Protein AF-A0A957SKT3-F1 (afdb_monomer)

Structure (mmCIF, N/CA/C/O backbone):
data_AF-A0A957SKT3-F1
#
_entry.id   AF-A0A957SKT3-F1
#
loop_
_atom_site.group_PDB
_atom_site.id
_atom_site.type_symbol
_atom_site.label_atom_id
_atom_site.label_alt_id
_atom_site.label_comp_id
_atom_site.label_asym_id
_atom_site.label_entity_id
_atom_site.label_seq_id
_atom_site.pdbx_PDB_ins_code
_atom_site.Cartn_x
_atom_site.Cartn_y
_atom_site.Cartn_z
_atom_site.occupancy
_atom_site.B_iso_or_equiv
_atom_site.auth_seq_id
_atom_site.auth_comp_id
_atom_site.auth_asym_id
_atom_site.auth_atom_id
_atom_site.pdbx_PDB_model_num
ATOM 1 N N . GLU A 1 1 ? -8.300 -8.461 5.798 1.00 74.06 1 GLU A N 1
ATOM 2 C CA . GLU A 1 1 ? -9.233 -8.603 4.658 1.00 74.06 1 GLU A CA 1
ATOM 3 C C . GLU A 1 1 ? -10.659 -8.216 5.015 1.00 74.06 1 GLU A C 1
ATOM 5 O O . GLU A 1 1 ? -11.274 -7.532 4.217 1.00 74.06 1 GLU A O 1
ATOM 10 N N . GLU A 1 2 ? -11.145 -8.520 6.224 1.00 87.88 2 GLU A N 1
ATOM 11 C CA . GLU A 1 2 ? -12.431 -8.012 6.752 1.00 87.88 2 GLU A CA 1
ATOM 12 C C . GLU A 1 2 ? -12.642 -6.506 6.496 1.00 87.88 2 GLU A C 1
ATOM 14 O O . GLU A 1 2 ? -13.623 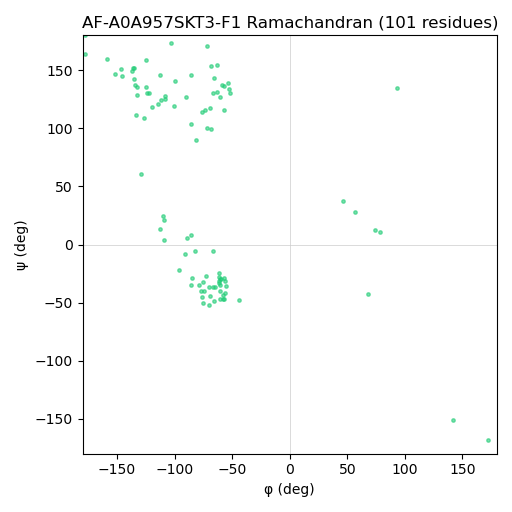-6.108 5.883 1.00 87.88 2 GLU A O 1
ATOM 19 N N . ARG A 1 3 ? -11.633 -5.673 6.795 1.00 87.88 3 ARG A N 1
ATOM 20 C CA . ARG A 1 3 ? -11.666 -4.228 6.495 1.00 87.88 3 ARG A CA 1
ATOM 21 C C . ARG A 1 3 ? -11.930 -3.895 5.021 1.00 87.88 3 ARG A C 1
ATOM 23 O O . ARG A 1 3 ? -12.552 -2.879 4.742 1.00 87.88 3 ARG A O 1
ATOM 30 N N . LEU A 1 4 ? -11.418 -4.700 4.085 1.00 89.69 4 LEU A N 1
ATOM 31 C CA . LEU A 1 4 ? -11.631 -4.488 2.651 1.00 89.69 4 LEU A CA 1
ATOM 32 C C . LEU A 1 4 ? -13.055 -4.880 2.252 1.00 89.69 4 LEU A C 1
ATOM 34 O O . LEU A 1 4 ? -13.686 -4.136 1.503 1.00 89.69 4 LEU A O 1
ATOM 38 N N . ALA A 1 5 ? -13.573 -5.976 2.810 1.00 90.44 5 ALA A N 1
ATOM 39 C CA . ALA A 1 5 ? -14.958 -6.406 2.627 1.00 90.44 5 ALA A CA 1
ATOM 40 C C . ALA A 1 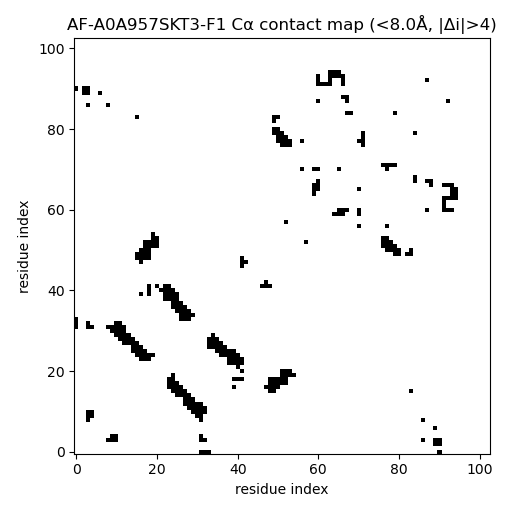5 ? -15.980 -5.373 3.142 1.00 90.44 5 ALA A C 1
ATOM 42 O O . ALA A 1 5 ? -17.018 -5.193 2.514 1.00 90.44 5 ALA A O 1
ATOM 43 N N . ASP A 1 6 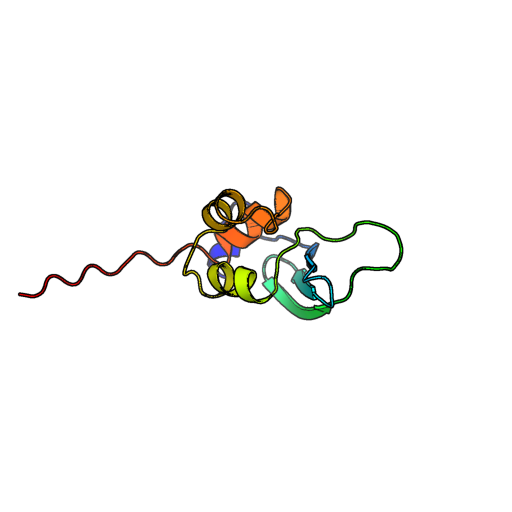? -15.651 -4.639 4.207 1.00 91.75 6 ASP A N 1
ATOM 44 C CA . ASP A 1 6 ? -16.521 -3.608 4.796 1.00 91.75 6 ASP A CA 1
ATOM 45 C C . ASP A 1 6 ? -16.331 -2.201 4.191 1.00 91.75 6 ASP A C 1
ATOM 47 O O . ASP A 1 6 ? -16.892 -1.215 4.675 1.00 91.75 6 ASP A O 1
ATOM 51 N N . SER A 1 7 ? -15.512 -2.069 3.144 1.00 92.31 7 SER A N 1
ATOM 52 C CA . SER A 1 7 ? -15.155 -0.776 2.549 1.00 92.31 7 SER A CA 1
ATOM 53 C C . SER A 1 7 ? -15.893 -0.481 1.240 1.00 92.31 7 SER A C 1
ATOM 55 O O . SER A 1 7 ? -16.528 -1.340 0.633 1.00 92.31 7 SER A O 1
ATOM 57 N N . ASN A 1 8 ? -15.710 0.734 0.718 1.00 90.12 8 ASN A N 1
ATOM 58 C CA . ASN A 1 8 ? -16.138 1.100 -0.636 1.00 90.12 8 ASN A CA 1
ATOM 59 C C . ASN A 1 8 ? -15.373 0.358 -1.756 1.00 90.12 8 ASN A C 1
ATOM 61 O O . ASN A 1 8 ? -15.707 0.528 -2.926 1.00 90.12 8 ASN A O 1
ATOM 65 N N . MET A 1 9 ? -14.353 -0.434 -1.411 1.00 91.31 9 MET A N 1
ATOM 66 C CA . MET A 1 9 ? -13.603 -1.305 -2.319 1.00 91.31 9 MET A CA 1
ATOM 67 C C . MET A 1 9 ? -13.895 -2.795 -2.063 1.00 91.31 9 MET A C 1
ATOM 69 O O . MET A 1 9 ? -13.100 -3.656 -2.445 1.00 91.31 9 MET A O 1
ATOM 73 N N . ALA A 1 10 ? -15.025 -3.116 -1.425 1.00 93.12 10 ALA A N 1
ATOM 74 C CA . ALA A 1 10 ? -15.497 -4.489 -1.286 1.00 93.12 10 ALA A CA 1
ATOM 75 C C . ALA A 1 10 ? -15.560 -5.187 -2.655 1.00 93.12 10 ALA A C 1
ATOM 77 O O . ALA A 1 10 ? -16.034 -4.618 -3.639 1.00 93.12 10 ALA A O 1
ATOM 78 N N . GLY A 1 11 ? -15.053 -6.419 -2.728 1.00 92.75 11 GLY A N 1
ATOM 79 C CA . GLY A 1 11 ? -15.000 -7.168 -3.985 1.00 92.75 11 GLY A CA 1
ATOM 80 C C . GLY A 1 11 ? -13.927 -6.695 -4.973 1.00 92.75 11 GLY A C 1
ATOM 81 O O . GLY A 1 11 ? -13.966 -7.113 -6.128 1.00 92.75 11 GLY A O 1
ATOM 82 N N . PHE A 1 12 ? -12.978 -5.841 -4.560 1.00 95.50 12 PHE A N 1
ATOM 83 C CA . PHE A 1 12 ? -11.899 -5.375 -5.436 1.00 95.50 12 PHE A CA 1
ATOM 84 C C . PHE A 1 12 ? -11.162 -6.542 -6.109 1.00 95.50 12 PHE A C 1
ATOM 86 O O . PHE A 1 12 ? -10.725 -7.488 -5.451 1.00 95.50 12 PHE A O 1
ATOM 93 N N . GLN A 1 13 ? -11.001 -6.428 -7.426 1.00 96.19 13 GLN A N 1
ATOM 94 C CA . GLN A 1 13 ? -10.255 -7.360 -8.259 1.00 96.19 13 GLN A CA 1
ATOM 95 C C . GLN A 1 13 ? -9.176 -6.589 -9.014 1.00 96.19 13 GLN A C 1
ATOM 97 O O . GLN A 1 13 ? -9.445 -5.550 -9.622 1.00 96.19 13 GLN A O 1
ATOM 102 N N . GLY A 1 14 ? -7.946 -7.089 -8.965 1.00 95.94 14 GLY A N 1
ATOM 103 C CA . GLY A 1 14 ? -6.814 -6.446 -9.614 1.00 95.94 14 GLY A CA 1
ATOM 104 C C . GLY A 1 14 ? -5.547 -6.545 -8.790 1.00 95.94 14 GLY A C 1
ATOM 105 O O . GLY A 1 14 ? -5.335 -7.496 -8.046 1.00 95.94 14 GLY A O 1
ATOM 106 N N . GLU A 1 15 ? -4.671 -5.563 -8.953 1.00 96.94 15 GLU A N 1
ATOM 107 C CA . GLU A 1 15 ? -3.329 -5.609 -8.386 1.00 96.94 15 GLU A CA 1
ATOM 108 C C . GLU A 1 15 ? -2.960 -4.278 -7.740 1.00 96.94 15 GLU A C 1
ATOM 110 O O . GLU A 1 15 ? -3.430 -3.218 -8.167 1.00 96.94 15 GLU A O 1
ATOM 115 N N . LEU A 1 16 ? -2.084 -4.357 -6.743 1.00 96.69 16 LEU A N 1
ATOM 116 C CA . LEU A 1 16 ? -1.356 -3.238 -6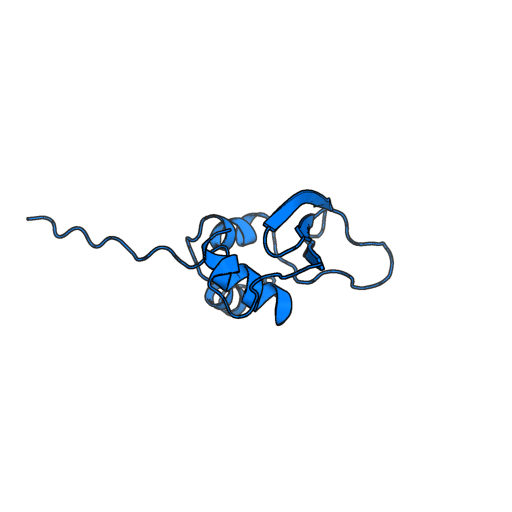.162 1.00 96.69 16 LEU A CA 1
ATOM 117 C C . LEU A 1 16 ? 0.142 -3.493 -6.346 1.00 96.69 16 LEU A C 1
ATOM 119 O O . LEU A 1 16 ? 0.665 -4.481 -5.826 1.00 96.69 16 LEU A O 1
ATOM 123 N N . LYS A 1 17 ? 0.819 -2.613 -7.088 1.00 97.38 17 LYS A N 1
ATOM 124 C CA . LYS A 1 17 ? 2.262 -2.698 -7.356 1.00 97.38 17 LYS A CA 1
ATOM 125 C C . LYS A 1 17 ? 3.007 -1.537 -6.714 1.00 97.38 17 LYS A C 1
ATOM 127 O O . LYS A 1 17 ? 2.745 -0.390 -7.055 1.00 97.38 17 LYS A O 1
ATOM 132 N N . MET A 1 18 ? 3.954 -1.836 -5.833 1.00 95.94 18 MET A N 1
ATOM 133 C CA . MET A 1 18 ? 4.857 -0.845 -5.246 1.00 95.94 18 MET A CA 1
ATOM 134 C C . MET A 1 18 ? 6.260 -1.027 -5.814 1.00 95.94 18 MET A C 1
ATOM 136 O O . MET A 1 18 ? 6.799 -2.134 -5.764 1.00 95.94 18 MET A O 1
ATOM 140 N N . ASP A 1 19 ? 6.852 0.047 -6.326 1.00 95.31 19 ASP A N 1
ATOM 141 C CA . ASP A 1 19 ? 8.251 0.087 -6.745 1.00 95.31 19 ASP A CA 1
ATOM 142 C C . ASP A 1 19 ? 9.157 0.521 -5.581 1.00 95.31 19 ASP A C 1
ATOM 144 O O . ASP A 1 19 ? 8.951 1.556 -4.950 1.00 95.31 19 ASP A O 1
ATOM 148 N N . PHE A 1 20 ? 10.180 -0.282 -5.301 1.00 94.25 20 PHE A N 1
ATOM 149 C CA . PHE A 1 20 ? 11.227 -0.021 -4.314 1.00 94.25 20 PHE A CA 1
ATOM 150 C C . PHE A 1 20 ? 12.591 0.263 -4.968 1.00 94.25 20 PHE A C 1
ATOM 152 O O . PHE A 1 20 ? 13.646 0.024 -4.368 1.00 94.25 20 PHE A O 1
ATOM 159 N N . TYR A 1 21 ? 12.578 0.736 -6.218 1.00 89.00 21 TYR A N 1
ATOM 160 C CA . TYR A 1 21 ? 13.692 1.083 -7.111 1.00 89.00 21 TYR A CA 1
ATOM 161 C C . TYR A 1 21 ? 14.539 -0.098 -7.600 1.00 89.00 21 TYR A C 1
ATOM 163 O O . TYR A 1 21 ? 14.933 -0.156 -8.762 1.00 89.00 21 TYR A O 1
ATOM 171 N N . ARG A 1 22 ? 14.875 -1.046 -6.716 1.00 86.12 22 ARG A N 1
ATOM 172 C CA . ARG A 1 22 ? 15.686 -2.247 -7.033 1.00 86.12 22 ARG A CA 1
ATOM 173 C C . ARG A 1 22 ? 14.876 -3.544 -7.029 1.00 86.12 22 ARG A C 1
ATOM 175 O O . ARG A 1 22 ? 15.421 -4.638 -7.177 1.00 86.12 22 ARG A O 1
ATOM 182 N N . GLY A 1 23 ? 13.577 -3.416 -6.836 1.00 91.12 23 GLY A N 1
ATOM 183 C CA . GLY A 1 23 ? 12.609 -4.478 -6.645 1.00 91.12 23 GLY A CA 1
ATOM 184 C C . GLY A 1 23 ? 11.286 -3.836 -6.277 1.00 91.12 23 GLY A C 1
ATOM 185 O O . GLY A 1 23 ? 11.141 -2.626 -6.372 1.00 91.12 23 GLY A O 1
ATOM 186 N N . GLY A 1 24 ? 10.335 -4.631 -5.835 1.00 93.62 24 GLY A N 1
ATOM 187 C CA . GLY A 1 24 ? 9.002 -4.145 -5.572 1.00 93.62 24 GLY A CA 1
ATOM 188 C C . GLY A 1 24 ? 8.118 -5.241 -5.024 1.00 93.62 24 GLY A C 1
ATOM 189 O O . GLY A 1 24 ? 8.537 -6.390 -4.852 1.00 93.62 24 GLY A O 1
ATOM 190 N N . LEU A 1 25 ? 6.882 -4.863 -4.760 1.00 95.19 25 LEU A N 1
ATOM 191 C CA . LEU A 1 25 ? 5.857 -5.729 -4.214 1.00 95.19 25 LEU A CA 1
ATOM 192 C C . LEU A 1 25 ? 4.676 -5.738 -5.169 1.00 95.19 25 LEU A C 1
ATOM 194 O O . LEU A 1 25 ? 4.188 -4.674 -5.542 1.00 95.19 25 LEU A O 1
ATOM 198 N N . ARG A 1 26 ? 4.190 -6.925 -5.520 1.00 96.88 26 ARG A N 1
ATOM 199 C CA . ARG A 1 26 ? 2.884 -7.101 -6.153 1.00 96.88 26 ARG A CA 1
ATOM 200 C C . ARG A 1 26 ? 1.971 -7.814 -5.170 1.00 96.88 26 ARG A C 1
ATOM 202 O O . ARG A 1 26 ? 2.289 -8.907 -4.711 1.00 96.88 26 ARG A O 1
ATOM 209 N N . MET A 1 27 ? 0.829 -7.203 -4.890 1.00 96.88 27 MET A N 1
ATOM 210 C CA . MET A 1 27 ? -0.297 -7.858 -4.233 1.00 96.88 27 MET A CA 1
ATOM 211 C C . MET A 1 27 ? -1.405 -8.060 -5.262 1.00 96.88 27 MET A C 1
ATOM 213 O O . MET A 1 27 ? -1.802 -7.099 -5.922 1.00 96.88 27 MET A O 1
ATOM 217 N N . ALA A 1 28 ? -1.871 -9.295 -5.418 1.00 97.50 28 ALA A N 1
ATOM 218 C CA . ALA A 1 28 ? -3.008 -9.627 -6.268 1.00 97.50 28 ALA A CA 1
ATOM 219 C C . ALA A 1 28 ? -4.261 -9.794 -5.412 1.00 97.50 28 ALA A C 1
ATOM 221 O O . ALA A 1 28 ? -4.194 -10.349 -4.315 1.00 97.50 28 ALA A O 1
ATOM 222 N N . PHE A 1 29 ? -5.385 -9.315 -5.934 1.00 96.62 29 PHE A N 1
ATOM 223 C CA . PHE A 1 29 ? -6.676 -9.350 -5.276 1.00 96.62 29 PHE A CA 1
ATOM 224 C C . PHE A 1 29 ? -7.709 -10.027 -6.167 1.00 96.62 29 PHE A C 1
ATOM 226 O O . PHE A 1 29 ? -7.812 -9.704 -7.355 1.00 96.62 29 PHE A O 1
ATOM 233 N N . ASP A 1 30 ? -8.500 -10.912 -5.573 1.00 96.19 30 ASP A N 1
ATOM 234 C CA . ASP A 1 30 ? -9.683 -11.497 -6.191 1.00 96.19 30 ASP A CA 1
ATOM 235 C C . ASP A 1 30 ? -10.856 -11.430 -5.215 1.00 96.19 30 ASP A C 1
ATOM 237 O O . ASP A 1 30 ? -10.720 -11.794 -4.048 1.00 96.19 30 ASP A O 1
ATOM 241 N N . ALA A 1 31 ? -11.989 -10.898 -5.676 1.00 93.44 31 ALA A N 1
ATOM 242 C CA . ALA A 1 31 ? -13.190 -10.684 -4.866 1.00 93.44 31 ALA A CA 1
ATOM 243 C C . ALA A 1 31 ? -12.931 -10.034 -3.481 1.00 93.44 31 ALA A C 1
ATOM 245 O O . ALA A 1 31 ? -13.590 -10.358 -2.495 1.00 93.44 31 ALA A O 1
ATOM 246 N N . GLY A 1 32 ? -11.991 -9.083 -3.395 1.00 91.38 32 GLY A N 1
ATOM 247 C CA . GLY A 1 32 ? -11.653 -8.385 -2.149 1.00 91.38 32 GLY A CA 1
ATOM 248 C C . GLY A 1 32 ? -10.756 -9.172 -1.184 1.00 91.38 32 GLY A C 1
ATOM 249 O O . GLY A 1 32 ? -10.571 -8.739 -0.047 1.00 91.38 32 GLY A O 1
ATOM 250 N N . GLN A 1 33 ? -10.182 -10.294 -1.617 1.00 91.00 33 GLN A N 1
ATOM 251 C CA . GLN A 1 33 ? -9.181 -11.063 -0.874 1.00 91.00 33 GLN A CA 1
ATOM 252 C C . GLN A 1 33 ? -7.826 -10.998 -1.567 1.00 91.00 33 GLN A C 1
ATOM 254 O O . GLN A 1 33 ? -7.753 -10.959 -2.791 1.00 91.00 33 GLN A O 1
ATOM 259 N N . ILE A 1 34 ? -6.750 -10.993 -0.788 1.00 94.38 34 ILE A N 1
ATOM 260 C CA . ILE A 1 34 ? -5.380 -11.080 -1.276 1.00 94.38 34 ILE A CA 1
ATOM 261 C C . ILE A 1 34 ? -5.113 -12.533 -1.664 1.00 94.38 34 ILE A C 1
ATOM 263 O O . ILE A 1 34 ? -5.048 -13.423 -0.821 1.00 94.38 34 ILE A O 1
ATOM 267 N N . THR A 1 35 ? -4.911 -12.774 -2.954 1.00 96.62 35 THR A N 1
ATOM 268 C CA . THR A 1 35 ? -4.628 -14.112 -3.490 1.00 96.62 35 THR A CA 1
ATOM 269 C C . THR A 1 35 ? -3.141 -14.374 -3.680 1.00 96.62 35 THR A C 1
ATOM 271 O O . THR A 1 35 ? -2.720 -15.528 -3.702 1.00 96.62 35 THR A O 1
ATOM 274 N N . ALA A 1 36 ? -2.326 -13.321 -3.792 1.00 97.06 36 ALA A N 1
ATOM 275 C CA . ALA A 1 3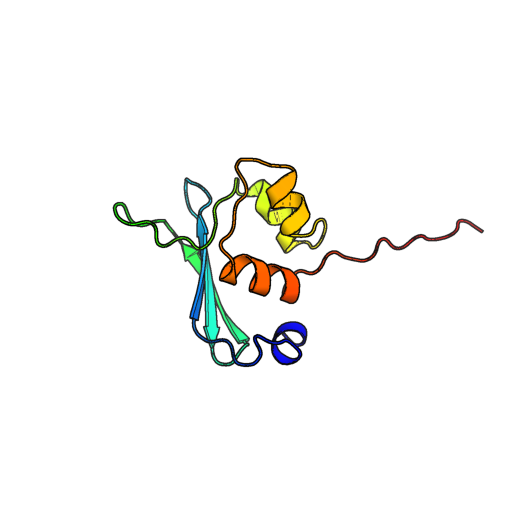6 ? -0.877 -13.447 -3.888 1.00 97.06 36 ALA A CA 1
ATOM 276 C C . ALA A 1 36 ? -0.161 -12.213 -3.334 1.00 97.06 36 ALA A C 1
ATOM 278 O O . ALA A 1 36 ? -0.630 -11.083 -3.486 1.00 97.06 36 ALA A O 1
ATOM 279 N N . VAL A 1 37 ? 1.013 -12.445 -2.746 1.00 96.56 37 VAL A N 1
ATOM 280 C CA . VAL A 1 37 ? 1.968 -11.412 -2.337 1.00 96.56 37 VAL A CA 1
ATOM 281 C C . VAL A 1 37 ? 3.346 -11.851 -2.809 1.00 96.56 37 VAL A C 1
ATOM 283 O O . VAL A 1 37 ? 3.886 -12.843 -2.326 1.00 96.56 37 VAL A O 1
ATOM 286 N N . GLU A 1 38 ? 3.904 -11.137 -3.779 1.00 96.75 38 GLU A N 1
ATOM 287 C CA . GLU A 1 38 ? 5.082 -11.591 -4.514 1.00 96.75 38 GLU A CA 1
ATOM 288 C C . GLU A 1 38 ? 6.099 -10.470 -4.698 1.00 96.75 38 GLU A C 1
ATOM 290 O O . GLU A 1 38 ? 5.758 -9.286 -4.800 1.00 96.75 38 GLU A O 1
ATOM 295 N N . ALA A 1 39 ? 7.369 -10.865 -4.798 1.00 95.38 39 ALA A N 1
ATOM 296 C CA . ALA A 1 39 ? 8.405 -9.966 -5.268 1.00 95.38 39 ALA A CA 1
ATOM 297 C C . ALA A 1 39 ? 8.106 -9.569 -6.718 1.00 95.38 39 ALA A C 1
ATOM 299 O O . ALA A 1 39 ? 7.862 -10.411 -7.581 1.00 95.38 39 ALA A O 1
ATOM 300 N N . TRP A 1 40 ? 8.166 -8.274 -6.988 1.00 93.88 40 TRP A N 1
ATOM 301 C CA . TRP A 1 40 ? 7.936 -7.703 -8.305 1.00 93.88 40 TRP A CA 1
ATOM 302 C C . TRP A 1 40 ? 9.128 -6.847 -8.722 1.00 93.88 40 TRP A C 1
ATOM 304 O O . TRP A 1 40 ? 9.925 -6.414 -7.891 1.00 93.88 40 TRP A O 1
ATOM 314 N N . LYS A 1 41 ? 9.285 -6.623 -10.025 1.00 89.62 41 LYS A N 1
ATOM 315 C CA . LYS A 1 41 ? 10.259 -5.675 -10.563 1.00 89.62 41 LYS A CA 1
ATOM 316 C C . LYS A 1 41 ? 9.573 -4.800 -11.604 1.00 89.62 41 LYS A C 1
ATOM 318 O O . LYS A 1 41 ? 8.854 -5.357 -12.442 1.00 89.62 41 LYS A O 1
ATOM 323 N N . PRO A 1 42 ? 9.804 -3.478 -11.582 1.00 83.56 42 PRO A N 1
ATOM 324 C CA . PRO A 1 42 ? 9.301 -2.606 -12.626 1.00 83.56 42 PRO A CA 1
ATOM 325 C C . PRO A 1 42 ? 9.847 -3.056 -13.991 1.00 83.56 42 PRO A C 1
ATOM 327 O O . PRO A 1 42 ? 11.019 -3.442 -14.092 1.00 83.56 42 PRO A O 1
ATOM 330 N N . PRO A 1 43 ? 9.008 -3.072 -15.041 1.00 82.81 43 PRO A N 1
ATOM 331 C CA . PRO A 1 43 ? 9.475 -3.360 -16.388 1.00 82.81 43 PRO A CA 1
ATOM 332 C C . PRO A 1 43 ? 10.463 -2.281 -16.844 1.00 82.81 43 PRO A C 1
ATOM 334 O O . PRO A 1 43 ? 10.405 -1.137 -16.405 1.00 82.81 43 PRO A O 1
ATOM 337 N N . THR A 1 44 ? 11.361 -2.631 -17.767 1.00 78.88 44 THR A N 1
ATOM 338 C CA . THR A 1 44 ? 12.360 -1.688 -18.305 1.00 78.88 44 THR A CA 1
ATOM 339 C C . THR A 1 44 ? 11.720 -0.495 -19.027 1.00 78.88 44 THR A C 1
ATOM 341 O O . THR A 1 44 ? 12.330 0.567 -19.110 1.00 78.88 44 THR A O 1
ATOM 344 N N . TYR A 1 45 ? 10.495 -0.663 -19.534 1.00 75.25 45 TYR A N 1
ATOM 345 C CA . TYR A 1 45 ? 9.717 0.375 -20.204 1.00 75.25 45 TYR A CA 1
ATOM 346 C C . TYR A 1 45 ? 8.271 0.381 -19.700 1.00 75.25 45 TYR A C 1
ATOM 348 O O . TYR A 1 45 ? 7.644 -0.675 -19.592 1.00 75.25 45 TYR A O 1
ATOM 356 N N . GLY A 1 46 ? 7.745 1.587 -19.468 1.00 67.62 46 GLY A N 1
ATOM 357 C CA . GLY A 1 46 ? 6.394 1.833 -18.963 1.00 67.62 46 GLY A CA 1
ATOM 358 C C . GLY A 1 46 ? 6.348 1.961 -17.439 1.00 67.62 46 GLY A C 1
ATOM 359 O O . GLY A 1 46 ? 6.948 1.159 -16.727 1.00 67.62 46 GLY A O 1
ATOM 360 N N . ASP A 1 47 ? 5.623 2.964 -16.943 1.00 71.25 47 ASP A N 1
ATOM 361 C CA . ASP A 1 47 ? 5.285 3.045 -15.522 1.00 71.25 47 ASP A CA 1
ATOM 362 C C . ASP A 1 47 ? 4.019 2.223 -15.274 1.00 71.25 47 ASP A C 1
ATOM 364 O O . ASP A 1 47 ? 2.916 2.604 -15.659 1.00 71.25 47 ASP A O 1
ATOM 368 N N . ASN A 1 48 ? 4.216 1.045 -14.690 1.00 86.00 48 ASN A N 1
ATOM 369 C CA . ASN A 1 48 ? 3.143 0.137 -14.288 1.00 86.00 48 ASN A CA 1
ATOM 370 C C . ASN A 1 48 ? 3.057 0.018 -12.760 1.00 86.00 48 ASN A C 1
ATOM 372 O O . ASN A 1 48 ? 2.445 -0.929 -12.256 1.00 86.00 48 ASN A O 1
ATOM 376 N N . SER A 1 49 ? 3.725 0.917 -12.031 1.00 94.25 49 SER A N 1
ATOM 377 C CA . SER A 1 49 ? 3.664 0.963 -10.578 1.00 94.25 49 SER A CA 1
ATOM 378 C C . SER A 1 49 ? 2.456 1.783 -10.130 1.00 94.25 49 SER A C 1
ATOM 380 O O . SER A 1 49 ? 2.040 2.743 -10.774 1.00 94.25 49 SER A O 1
ATOM 382 N N . ASP A 1 50 ? 1.850 1.383 -9.019 1.00 96.44 50 ASP A N 1
ATOM 383 C CA . ASP A 1 50 ? 0.795 2.166 -8.383 1.00 96.44 50 ASP A CA 1
ATOM 384 C C . ASP A 1 50 ? 1.336 3.138 -7.335 1.00 96.44 50 ASP A C 1
ATOM 386 O O . ASP A 1 50 ? 0.592 3.965 -6.803 1.00 96.44 50 ASP A O 1
ATOM 390 N N . GLY A 1 51 ? 2.621 3.023 -7.029 1.00 95.75 51 GLY A N 1
ATOM 391 C CA . GLY A 1 51 ? 3.339 3.855 -6.092 1.00 95.75 51 GLY A CA 1
ATOM 392 C C . GLY A 1 51 ? 4.805 3.466 -6.031 1.00 95.75 51 GLY A C 1
ATOM 393 O O . GLY A 1 51 ? 5.191 2.364 -6.433 1.00 95.75 51 GLY A O 1
ATOM 394 N N . GLY A 1 52 ? 5.606 4.362 -5.475 1.00 95.44 52 GLY A N 1
ATOM 395 C CA . GLY A 1 52 ? 7.029 4.167 -5.271 1.00 95.44 52 GLY A CA 1
ATOM 396 C C . GLY A 1 52 ? 7.444 4.624 -3.884 1.00 95.44 52 GLY A C 1
ATOM 397 O O . GLY A 1 52 ? 6.926 5.613 -3.365 1.00 95.44 52 GLY A O 1
ATOM 398 N N . SER A 1 53 ? 8.367 3.894 -3.267 1.00 94.94 53 SER A N 1
ATOM 399 C CA . SER A 1 53 ? 9.036 4.360 -2.057 1.00 94.94 53 SER A CA 1
ATOM 400 C C . SER A 1 53 ? 10.368 3.657 -1.831 1.00 94.94 53 SER A C 1
ATOM 402 O O . SER A 1 53 ? 10.550 2.512 -2.239 1.00 94.94 53 SER A O 1
ATOM 404 N N . PRO A 1 54 ? 11.277 4.233 -1.034 1.00 94.44 54 PRO A N 1
ATOM 405 C CA . PRO A 1 54 ? 12.318 3.444 -0.397 1.00 94.44 54 PRO A CA 1
ATOM 406 C C . PRO A 1 54 ? 11.689 2.267 0.379 1.00 94.44 54 PRO A C 1
ATOM 408 O O . PRO A 1 54 ? 10.669 2.460 1.053 1.00 94.44 54 PRO A O 1
ATOM 411 N N . PRO A 1 55 ? 12.274 1.056 0.334 1.00 91.06 55 PRO A N 1
ATOM 412 C CA . PRO A 1 55 ? 11.647 -0.150 0.886 1.00 91.06 55 PRO A CA 1
ATOM 413 C C . PRO A 1 55 ? 11.377 -0.052 2.393 1.00 91.06 55 PRO A C 1
ATOM 415 O O . PRO A 1 55 ? 10.361 -0.539 2.880 1.00 91.06 55 PRO A O 1
ATOM 418 N N . LEU A 1 56 ? 12.255 0.627 3.138 1.00 93.12 56 LEU A N 1
ATOM 419 C CA . LEU A 1 56 ? 12.089 0.813 4.582 1.00 93.12 56 LEU A CA 1
ATOM 420 C C . LEU A 1 56 ? 10.973 1.806 4.930 1.00 93.12 56 LEU A C 1
ATOM 422 O O . LEU A 1 56 ? 10.356 1.668 5.981 1.00 93.12 56 LEU A O 1
ATOM 426 N N . LEU A 1 57 ? 10.670 2.771 4.052 1.00 94.69 57 LEU A N 1
ATOM 427 C CA . LEU A 1 57 ? 9.569 3.705 4.293 1.00 94.69 57 LEU A CA 1
ATOM 428 C C . LEU A 1 57 ? 8.212 3.004 4.185 1.00 94.69 57 LEU A C 1
ATOM 430 O O . LEU A 1 57 ? 7.324 3.264 4.996 1.00 94.69 57 LEU A O 1
ATOM 434 N N . PHE A 1 58 ? 8.068 2.051 3.262 1.00 94.88 58 PHE A N 1
ATOM 435 C CA . PHE A 1 58 ? 6.835 1.276 3.120 1.00 94.88 58 PHE A CA 1
ATOM 436 C C . PHE A 1 58 ? 6.466 0.490 4.388 1.00 94.88 58 PHE A C 1
ATOM 438 O O . PHE A 1 58 ? 5.282 0.330 4.688 1.00 94.88 58 PHE A O 1
ATOM 445 N N . LEU A 1 59 ? 7.458 0.069 5.185 1.00 94.06 59 LEU A N 1
ATOM 446 C CA . LEU A 1 59 ? 7.218 -0.646 6.442 1.00 94.06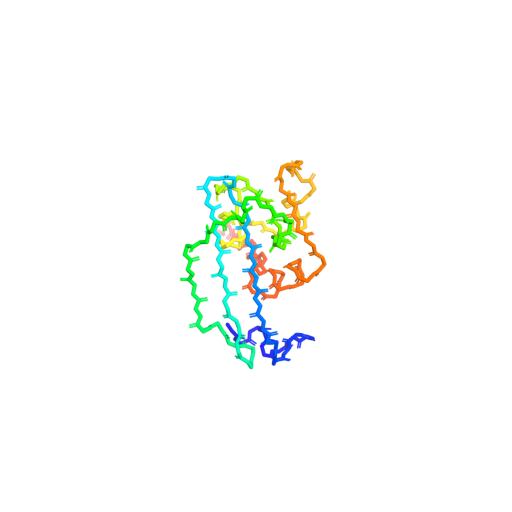 59 LEU A CA 1
ATOM 447 C C . LEU A 1 59 ? 6.407 0.177 7.449 1.00 94.06 59 LEU A C 1
ATOM 449 O O . LEU A 1 59 ? 5.647 -0.404 8.218 1.00 94.06 59 LEU A O 1
ATOM 453 N N . HIS A 1 60 ? 6.504 1.510 7.430 1.00 94.88 60 HIS A N 1
ATOM 454 C CA . HIS A 1 60 ? 5.695 2.351 8.314 1.00 94.88 60 HIS A CA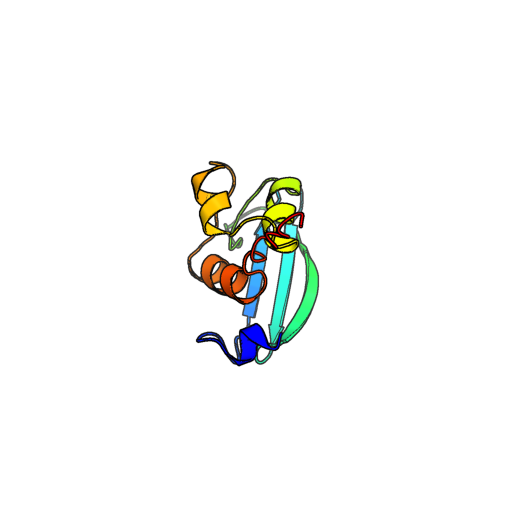 1
ATOM 455 C C . HIS A 1 60 ? 4.197 2.244 8.009 1.00 94.88 60 HIS A C 1
ATOM 457 O O . HIS A 1 60 ? 3.398 2.247 8.944 1.00 94.88 60 HIS A O 1
ATOM 463 N N . VAL A 1 61 ? 3.825 2.116 6.730 1.00 95.44 61 VAL A N 1
ATOM 464 C CA . VAL A 1 61 ? 2.432 1.885 6.320 1.00 95.44 61 VAL A CA 1
ATOM 465 C C . VAL A 1 61 ? 2.045 0.443 6.601 1.00 95.44 61 VAL A C 1
ATOM 467 O O . VAL A 1 61 ? 1.051 0.208 7.271 1.00 95.44 61 VAL A O 1
ATOM 470 N N . LEU A 1 62 ? 2.857 -0.524 6.161 1.00 94.00 62 LEU A N 1
ATOM 471 C CA . LEU A 1 62 ? 2.565 -1.953 6.308 1.00 94.00 62 LEU A CA 1
ATOM 472 C C . LEU A 1 62 ? 2.332 -2.359 7.771 1.00 94.00 62 LEU A C 1
ATOM 474 O O . LEU A 1 62 ? 1.408 -3.108 8.076 1.00 94.00 62 LEU A O 1
ATOM 478 N N . LEU A 1 63 ? 3.151 -1.831 8.683 1.00 93.62 63 LEU A N 1
ATOM 479 C CA . LEU A 1 63 ? 3.044 -2.076 10.123 1.00 93.62 63 LEU A CA 1
ATOM 480 C C . LEU A 1 63 ? 2.060 -1.124 10.819 1.00 93.62 63 LEU A C 1
ATOM 482 O O . LEU A 1 63 ? 1.988 -1.113 12.046 1.00 93.62 63 LEU A O 1
ATOM 486 N N . SER A 1 64 ? 1.306 -0.327 10.054 1.00 93.81 64 SER A N 1
ATOM 487 C CA . SER A 1 64 ? 0.291 0.606 10.558 1.00 93.81 64 SER A CA 1
ATOM 488 C C . SER A 1 64 ? 0.837 1.628 11.571 1.00 93.81 64 SER A C 1
ATOM 490 O O . SER A 1 6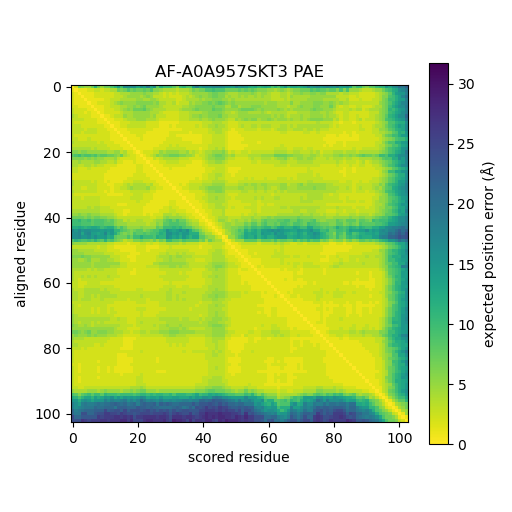4 ? 0.106 2.114 12.433 1.00 93.81 64 SER A O 1
ATOM 492 N N . TYR A 1 65 ? 2.129 1.966 11.473 1.00 93.31 65 TYR A N 1
ATOM 493 C CA . TYR A 1 65 ? 2.791 2.963 12.320 1.00 93.31 65 TYR A CA 1
ATOM 494 C C . TYR A 1 65 ? 2.492 4.396 11.864 1.00 93.31 65 TYR A C 1
ATOM 496 O O . TYR A 1 65 ? 2.380 5.302 12.687 1.00 93.31 65 TYR A O 1
ATOM 504 N N . ARG A 1 66 ? 2.368 4.610 10.550 1.00 93.75 66 ARG A N 1
ATOM 505 C CA . ARG A 1 66 ? 1.915 5.869 9.943 1.00 93.75 66 ARG A CA 1
ATOM 506 C C . ARG A 1 66 ? 0.943 5.578 8.817 1.00 93.75 66 ARG A C 1
ATOM 508 O O . ARG A 1 66 ? 1.062 4.570 8.125 1.00 93.75 66 ARG A O 1
ATOM 515 N N . SER A 1 67 ? 0.008 6.491 8.609 1.00 95.25 67 SER A N 1
ATOM 516 C CA . SER A 1 67 ? -0.880 6.438 7.457 1.00 95.25 67 SER A CA 1
ATOM 517 C C . SER A 1 67 ? -0.120 6.710 6.157 1.00 95.25 67 SER A C 1
ATOM 519 O O . SER A 1 67 ? 0.874 7.439 6.125 1.00 95.25 67 SER A O 1
ATOM 521 N N . VAL A 1 68 ? -0.640 6.177 5.051 1.00 96.56 68 VAL A N 1
ATOM 522 C CA . VAL A 1 68 ? -0.113 6.453 3.706 1.00 96.56 68 VAL A CA 1
ATOM 523 C C . VAL A 1 68 ? -0.095 7.955 3.378 1.00 96.56 68 VAL A C 1
ATOM 525 O O . VAL A 1 68 ? 0.803 8.418 2.686 1.00 96.56 68 VAL A O 1
ATOM 528 N N . ASP A 1 69 ? -1.038 8.737 3.918 1.00 95.94 69 ASP A N 1
ATOM 529 C CA . ASP A 1 69 ? -1.106 10.186 3.687 1.00 95.94 69 ASP A CA 1
ATOM 530 C C . ASP A 1 69 ? -0.054 10.976 4.453 1.00 95.94 69 ASP A C 1
ATOM 532 O O . ASP A 1 69 ? 0.379 12.028 3.992 1.00 95.94 69 ASP A O 1
ATOM 536 N N . GLU A 1 70 ? 0.333 10.508 5.638 1.00 95.62 70 GLU A N 1
ATOM 537 C CA . GLU A 1 70 ? 1.454 11.098 6.364 1.00 95.62 70 GLU A CA 1
ATOM 538 C C . GLU A 1 70 ? 2.760 10.799 5.638 1.00 95.62 70 GLU A C 1
ATOM 540 O O . GLU A 1 70 ? 3.571 11.703 5.464 1.00 95.62 70 GLU A O 1
ATOM 545 N N . MET A 1 71 ? 2.950 9.560 5.174 1.00 96.56 71 MET A N 1
ATOM 546 C CA . MET A 1 71 ? 4.168 9.167 4.462 1.00 96.56 71 MET A CA 1
ATOM 547 C C . MET A 1 71 ? 4.372 9.982 3.183 1.00 96.56 71 MET A C 1
ATOM 549 O O . MET A 1 71 ? 5.445 10.543 2.990 1.00 96.56 71 MET A O 1
ATOM 553 N N . ASP A 1 72 ? 3.320 10.122 2.380 1.00 93.88 72 ASP A N 1
ATOM 554 C CA . ASP A 1 72 ? 3.294 10.910 1.141 1.00 93.88 72 ASP A CA 1
ATOM 555 C C . ASP A 1 72 ? 3.569 12.413 1.355 1.00 93.88 72 ASP A C 1
ATOM 557 O O . ASP A 1 72 ? 4.117 13.081 0.486 1.00 93.88 72 ASP A O 1
ATOM 561 N N . LYS A 1 73 ? 3.241 12.963 2.533 1.00 94.62 73 LYS A N 1
ATOM 562 C CA . LYS A 1 73 ? 3.550 14.363 2.884 1.00 94.62 73 LYS A CA 1
ATOM 563 C C . LYS A 1 73 ? 4.947 14.549 3.469 1.00 94.62 73 LYS A C 1
ATOM 565 O O . LYS A 1 73 ? 5.541 15.611 3.300 1.00 94.62 73 LYS A O 1
ATOM 570 N N . LEU A 1 74 ? 5.430 13.569 4.232 1.00 95.12 74 LEU A N 1
ATOM 571 C CA . LEU A 1 74 ? 6.689 13.660 4.976 1.00 95.12 74 LEU A CA 1
ATOM 572 C C . LEU A 1 74 ? 7.906 13.299 4.123 1.00 95.12 74 LEU A C 1
ATOM 574 O O . LEU A 1 74 ? 9.000 13.792 4.393 1.00 95.12 74 LEU A O 1
ATOM 578 N N . PHE A 1 75 ? 7.730 12.441 3.118 1.00 95.38 75 PHE A N 1
ATOM 579 C CA . PHE A 1 75 ? 8.826 11.895 2.330 1.00 95.38 75 PHE A CA 1
ATOM 580 C C . PHE A 1 75 ? 8.572 12.124 0.835 1.00 95.38 75 PHE A C 1
ATOM 582 O O . PHE A 1 75 ? 7.725 11.441 0.270 1.00 95.38 75 PHE A O 1
ATOM 5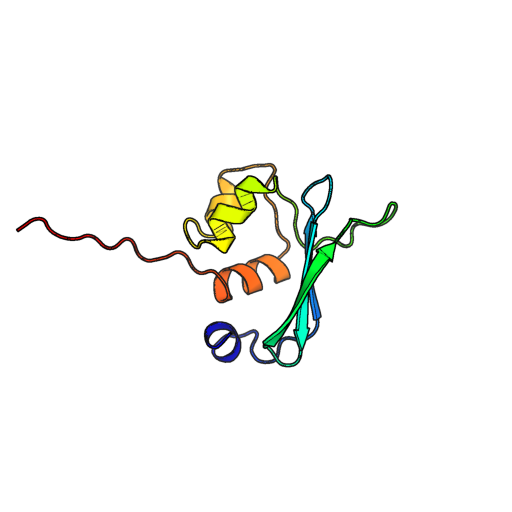89 N N . PRO A 1 76 ? 9.327 13.020 0.169 1.00 92.50 76 PRO A N 1
ATOM 590 C CA . PRO A 1 76 ? 9.168 13.297 -1.266 1.00 92.50 76 PRO A CA 1
ATOM 591 C C . PRO A 1 76 ? 9.309 12.062 -2.166 1.00 92.50 76 PRO A C 1
ATOM 593 O O . PRO A 1 76 ? 8.708 11.993 -3.232 1.00 92.50 76 PRO A O 1
ATOM 596 N N . ASP A 1 77 ? 10.098 11.087 -1.717 1.00 93.06 77 ASP A N 1
ATOM 597 C CA . ASP A 1 77 ? 10.354 9.835 -2.429 1.00 93.06 77 ASP A CA 1
ATOM 598 C C . ASP A 1 77 ? 9.254 8.781 -2.211 1.00 93.06 77 ASP A C 1
ATOM 600 O O . ASP A 1 77 ? 9.300 7.716 -2.823 1.00 93.06 77 ASP A O 1
ATOM 604 N N . PHE A 1 78 ? 8.280 9.048 -1.335 1.00 96.75 78 PHE A N 1
ATOM 605 C CA . PHE A 1 78 ? 7.118 8.196 -1.109 1.00 96.75 78 PHE A CA 1
ATOM 606 C C . PHE A 1 78 ? 5.918 8.771 -1.857 1.00 96.75 78 PHE A C 1
ATOM 608 O O . PHE A 1 78 ? 5.456 9.864 -1.547 1.00 96.75 78 PHE A O 1
ATOM 615 N N . TRP A 1 79 ? 5.366 8.012 -2.797 1.00 95.94 79 TRP A N 1
ATOM 616 C CA . TRP A 1 79 ? 4.186 8.427 -3.547 1.00 95.94 79 TRP A CA 1
ATOM 617 C C . TRP A 1 79 ? 3.307 7.228 -3.892 1.00 95.94 79 TRP A C 1
ATOM 619 O O . TRP A 1 79 ? 3.781 6.104 -4.057 1.00 95.94 79 TRP A O 1
ATOM 629 N N . VAL A 1 80 ? 2.004 7.473 -4.015 1.00 97.25 80 VAL A N 1
ATOM 630 C CA . VAL A 1 80 ? 1.010 6.479 -4.442 1.00 97.25 80 VAL A CA 1
ATOM 631 C C . VAL A 1 80 ? -0.087 7.140 -5.271 1.00 97.25 80 VAL A C 1
ATOM 633 O O . VAL A 1 80 ? -0.511 8.265 -4.988 1.00 97.25 80 VAL A O 1
ATOM 636 N N . ASN A 1 81 ? -0.604 6.423 -6.266 1.00 96.62 81 ASN A N 1
ATOM 637 C CA . ASN A 1 81 ? -1.783 6.838 -7.015 1.00 96.62 81 ASN A CA 1
ATOM 638 C C . ASN A 1 81 ? -3.067 6.708 -6.166 1.00 96.62 81 ASN A C 1
ATOM 640 O O . ASN A 1 81 ? -3.081 6.140 -5.070 1.00 96.62 81 ASN A O 1
ATOM 644 N N . ASN A 1 82 ? -4.186 7.226 -6.678 1.00 96.50 82 ASN A N 1
ATOM 645 C CA . ASN A 1 82 ? -5.454 7.261 -5.937 1.00 96.50 82 ASN A CA 1
ATOM 646 C C . ASN A 1 82 ? -6.001 5.872 -5.570 1.00 96.50 82 ASN A C 1
ATOM 648 O O . ASN A 1 82 ? -6.654 5.731 -4.534 1.00 96.50 82 ASN A O 1
ATOM 652 N N . LYS A 1 83 ? -5.750 4.855 -6.403 1.00 95.94 83 LYS A N 1
ATOM 653 C CA . LYS A 1 83 ? -6.170 3.470 -6.149 1.00 95.94 83 LYS A CA 1
ATOM 654 C C . LYS A 1 83 ? -5.354 2.873 -5.004 1.00 95.94 83 LYS A C 1
ATOM 656 O O . LYS A 1 83 ? -5.928 2.402 -4.026 1.00 95.94 83 LYS A O 1
ATOM 661 N N . ALA A 1 84 ? -4.026 2.950 -5.097 1.00 96.81 84 ALA A N 1
ATOM 662 C CA . ALA A 1 84 ? -3.117 2.483 -4.055 1.00 96.81 84 ALA A CA 1
ATOM 663 C C . ALA A 1 84 ? -3.374 3.184 -2.724 1.00 96.81 84 ALA A C 1
ATOM 665 O O . ALA A 1 84 ? -3.455 2.526 -1.692 1.00 96.81 84 ALA A O 1
ATOM 666 N N . ARG A 1 85 ? -3.587 4.504 -2.741 1.00 97.25 85 ARG A N 1
ATOM 667 C CA . ARG A 1 85 ? -3.908 5.274 -1.535 1.00 97.25 85 ARG A CA 1
ATOM 668 C C . ARG A 1 85 ? -5.152 4.745 -0.825 1.00 97.25 85 ARG A C 1
ATOM 670 O O . ARG A 1 85 ? -5.126 4.576 0.390 1.00 97.25 85 ARG A O 1
ATOM 677 N N . GLN A 1 86 ? -6.232 4.478 -1.563 1.00 96.50 86 GLN A N 1
ATOM 678 C CA . GLN A 1 86 ? -7.467 3.944 -0.982 1.00 96.50 86 GLN A CA 1
ATOM 679 C C . GLN A 1 86 ? -7.260 2.535 -0.418 1.00 96.50 86 GLN A C 1
ATOM 681 O O . GLN A 1 86 ? -7.570 2.309 0.750 1.00 96.50 86 GLN A O 1
ATOM 686 N N . LEU A 1 87 ? -6.651 1.629 -1.191 1.00 96.25 87 LEU A N 1
ATOM 687 C CA . LEU A 1 87 ? -6.355 0.269 -0.730 1.00 96.25 87 LEU A CA 1
ATOM 688 C C . LEU A 1 87 ? -5.486 0.268 0.532 1.00 96.25 87 LEU A C 1
ATOM 690 O O . LEU A 1 87 ? -5.816 -0.408 1.501 1.00 96.25 87 LEU A O 1
ATOM 694 N N . LEU A 1 88 ? -4.408 1.053 0.559 1.00 96.25 88 LEU A N 1
ATOM 695 C CA . LEU A 1 88 ? -3.491 1.109 1.699 1.00 96.25 88 LEU A CA 1
ATOM 696 C C . LEU A 1 88 ? -4.152 1.700 2.951 1.00 96.25 88 LEU A C 1
ATOM 698 O O . LEU A 1 88 ? -3.908 1.196 4.042 1.00 96.25 88 LEU A O 1
ATOM 702 N N . ARG A 1 89 ? -5.031 2.705 2.814 1.00 95.69 89 ARG A N 1
ATOM 703 C CA . ARG A 1 89 ? -5.830 3.231 3.941 1.00 95.69 89 ARG A CA 1
ATOM 704 C C . ARG A 1 89 ? -6.743 2.170 4.553 1.00 95.69 89 ARG A C 1
ATOM 706 O O . ARG A 1 89 ? -6.913 2.144 5.766 1.00 95.69 89 ARG A O 1
ATOM 713 N N . ILE A 1 90 ? -7.347 1.335 3.711 1.00 94.81 90 ILE A N 1
ATOM 714 C CA . ILE A 1 90 ? -8.298 0.301 4.131 1.00 94.81 90 ILE A CA 1
ATOM 715 C C . ILE A 1 90 ? -7.565 -0.889 4.763 1.00 94.81 90 ILE A C 1
ATOM 717 O O . ILE A 1 90 ? -7.974 -1.391 5.811 1.00 94.81 90 ILE A O 1
ATOM 721 N N . LEU A 1 91 ? -6.482 -1.340 4.127 1.00 93.69 91 LEU A N 1
ATOM 722 C CA . LEU A 1 91 ? -5.731 -2.528 4.533 1.00 93.69 91 LEU A CA 1
ATOM 723 C C . LEU A 1 91 ? -4.837 -2.268 5.748 1.00 93.69 91 LEU A C 1
ATOM 725 O O . LEU A 1 91 ? -4.767 -3.117 6.635 1.00 93.69 91 LEU A O 1
ATOM 729 N N . PHE A 1 92 ? -4.198 -1.097 5.802 1.00 94.38 92 PHE A N 1
ATOM 730 C CA . PHE A 1 92 ? -3.226 -0.732 6.835 1.00 94.38 92 PHE A CA 1
ATOM 731 C C . PHE A 1 92 ? -3.545 0.635 7.467 1.00 94.38 92 PHE A C 1
ATOM 733 O O . PHE A 1 92 ? -2.760 1.584 7.364 1.00 94.38 92 PHE A O 1
ATOM 740 N N . PRO A 1 93 ? -4.724 0.785 8.095 1.00 92.88 93 PRO A N 1
ATOM 741 C CA . PRO A 1 93 ? -5.059 2.015 8.796 1.00 92.88 93 PRO A CA 1
ATOM 742 C C . PRO A 1 93 ? -4.124 2.199 9.998 1.00 92.88 93 PRO A C 1
ATOM 744 O O . PRO A 1 93 ? -3.806 1.213 10.664 1.00 92.88 93 PRO A O 1
ATOM 747 N N . PRO A 1 94 ? -3.713 3.439 10.320 1.00 90.38 94 PRO A N 1
ATOM 748 C CA . PRO A 1 94 ? -2.816 3.694 11.441 1.00 90.38 94 PRO A CA 1
ATOM 749 C C . PRO A 1 94 ? -3.407 3.150 12.745 1.00 90.38 94 PRO A C 1
ATOM 751 O O . PRO A 1 94 ? -4.601 3.316 13.019 1.00 90.38 94 PRO A O 1
ATOM 754 N N . LEU A 1 95 ? -2.570 2.501 13.555 1.00 83.94 95 LEU A N 1
ATOM 755 C CA . LEU A 1 95 ? -2.989 2.024 14.866 1.00 83.94 95 LEU A CA 1
ATOM 756 C C . LEU A 1 95 ? -3.281 3.229 15.769 1.00 83.94 95 LEU A C 1
ATOM 758 O O . LEU A 1 95 ? -2.439 4.126 15.871 1.00 83.94 95 LEU A O 1
ATOM 762 N N . PRO A 1 96 ? -4.442 3.272 16.446 1.00 72.25 96 PRO A N 1
ATOM 763 C CA . PRO A 1 96 ? -4.678 4.290 17.451 1.00 72.25 96 PRO A CA 1
ATOM 764 C C . PRO A 1 96 ? -3.618 4.146 18.543 1.00 72.25 96 PRO A C 1
ATOM 766 O O . PRO A 1 96 ? -3.421 3.062 19.096 1.00 72.25 96 PRO A O 1
ATOM 769 N N . SER A 1 97 ? -2.924 5.242 18.847 1.00 62.56 97 SER A N 1
ATOM 770 C CA . SER A 1 97 ? -1.976 5.282 19.954 1.00 62.56 97 SER A CA 1
ATOM 771 C C . SER A 1 97 ? -2.703 4.895 21.237 1.00 62.56 97 SER A C 1
ATOM 773 O O . SER A 1 97 ? -3.618 5.595 21.675 1.00 62.56 97 SER A O 1
ATOM 775 N N . LYS A 1 98 ? -2.308 3.777 21.847 1.00 57.66 98 LYS A N 1
ATOM 776 C CA . LYS A 1 98 ? -2.807 3.401 23.166 1.00 57.66 98 LYS A CA 1
ATOM 777 C C . LYS A 1 98 ? -2.174 4.344 24.189 1.00 57.66 98 LYS A C 1
ATOM 779 O O . LYS A 1 98 ? -1.006 4.196 24.535 1.00 57.66 98 LYS A O 1
ATOM 784 N N . VAL A 1 99 ? -2.927 5.352 24.621 1.00 64.25 99 VAL A N 1
ATOM 785 C CA . VAL A 1 99 ? -2.530 6.217 25.737 1.00 64.25 99 VAL A CA 1
ATOM 786 C C . VAL A 1 99 ? -2.880 5.473 27.020 1.00 64.25 99 VAL A C 1
ATOM 788 O O . VAL A 1 99 ? -3.997 5.577 27.521 1.00 64.25 99 VAL A O 1
ATOM 791 N N . ASP A 1 100 ? -1.943 4.679 27.531 1.00 62.41 100 ASP A N 1
ATOM 792 C CA . ASP A 1 100 ? -2.076 4.144 28.882 1.00 62.41 100 ASP A CA 1
ATOM 793 C C . ASP A 1 100 ? -1.801 5.292 29.865 1.00 62.41 100 ASP A C 1
ATOM 795 O O . ASP A 1 100 ? -0.716 5.875 29.894 1.00 62.41 100 ASP A O 1
ATOM 799 N N . SER A 1 101 ? -2.819 5.664 30.640 1.00 64.06 101 SER A N 1
ATOM 800 C CA . SER A 1 101 ? -2.630 6.552 31.786 1.00 64.06 101 SER A CA 1
ATOM 801 C C . SER A 1 101 ? -1.852 5.772 32.841 1.00 64.06 101 SER A C 1
ATOM 803 O O . SER A 1 101 ? -2.328 4.741 33.313 1.00 64.06 101 SER A O 1
ATOM 805 N N . LEU A 1 102 ? -0.649 6.233 33.184 1.00 66.50 102 LEU A N 1
ATOM 806 C CA . LEU A 1 102 ? 0.069 5.739 34.356 1.00 66.50 102 LEU A CA 1
ATOM 807 C C . LEU A 1 102 ? -0.712 6.215 35.589 1.00 66.50 102 LEU A C 1
ATOM 809 O O . LEU A 1 102 ? -0.655 7.397 35.930 1.00 66.50 102 LEU A O 1
ATOM 813 N N . GLY A 1 103 ? -1.521 5.319 36.155 1.00 58.50 103 GLY A N 1
ATOM 814 C CA . GLY A 1 103 ? -2.189 5.498 37.447 1.00 58.50 103 GLY A CA 1
ATOM 815 C C . GLY A 1 103 ? -1.285 5.134 38.613 1.00 58.50 103 GLY A C 1
ATOM 816 O O . GLY A 1 103 ? -0.332 4.350 38.397 1.00 58.50 103 GLY A O 1
#

Secondary structure (DSSP, 8-state):
-HHHHTSTTTT--EEEEEE-SS-EEEEEEETTEEEEEEEE---SSS---SEE--HHHHHHHHTTSS-HHHHHHH-TT-EE-HHHHHHHHHHSPPPPP------

pLDDT: mean 90.53, std 9.58, range [57.66, 97.5]

Foldseek 3Di:
DVLCCPDPNQQPAAWAWEAQPAWTWIFGDGRSDTPDIDIGHDDPDDDPHQWYANPVLVVCLVVLVDQLVVSVVVPVRTDGHPVNNVVSCRNRHHDPPPPDDPD

Solvent-accessible surface area (backbone atoms only — not comparable to full-atom values): 5846 Å² total; per-residue (Å²): 95,69,55,29,55,76,39,102,54,43,51,37,66,50,75,47,32,39,33,37,91,85,33,28,40,34,37,34,32,52,69,28,36,81,77,44,79,42,86,33,63,81,59,100,70,71,91,80,59,36,24,35,29,57,64,75,63,51,48,36,27,72,71,15,72,35,36,62,69,55,45,44,70,76,32,91,66,27,47,60,40,77,66,44,48,52,52,44,47,47,74,24,48,49,61,78,80,81,79,76,77,86,123

Sequence (103 aa):
EERLADSNMAGFQGELKMDFYRGGLRMAFDAGQITAVEAWKPPTYGDNSDGGSPPLLFLHVLLSYRSVDEMDKLFPDFWVNNKARQLLRILFPPLPSKVDSLG

Radius of gyration: 14.69 Å; Cα contacts (8 Å, |Δi|>4): 181; chains: 1; bounding box: 32×28×58 Å

Nearest PDB structures (foldseek):
  6pc1-assembly2_D  TM=6.211E-01  e=5.635E-01  Helicobacter pylori G27
  8gty-assembly1_A  TM=4.704E-01  e=3.644E-01  Zymomonas mobilis subsp. mobilis ZM4 = ATCC 31821
  4cze-assembly1_A  TM=3.684E-01  e=4.127E-01  Caulobacter vibrioides
  6pbz-assembly1_C  TM=3.723E-01  e=5.635E-01  Escherichia coli K-12
  8jgx-assembly1_A  TM=3.724E-01  e=5.295E-01  Acinetobacter baumannii 15827

Mean predicted aligned error: 5.02 Å